Protein AF-A0A957KZA8-F1 (afdb_monomer)

Radius of gyration: 17.12 Å; Cα contacts (8 Å, |Δi|>4): 151; chains: 1; bounding box: 40×31×44 Å

Secondary structure (DSSP, 8-state):
----HHHHTTSS-HHHHHTT--HHHHHHHHHHHHHHHHHHTTT--HHHHH-----TT---TT-SSHHHHTPPPPHHHHHHHHHHHHHHHHHHHHHHTTT----S-------GGG--SHHHHHHHHHHHHHHHHHHHTTS-SS---

Mean predicted aligned error: 3.65 Å

Foldseek 3Di:
DQDCVCVVVVNDPPCVSCPPDDLVNVLVVLVVVLVVVCVVCVPPWLCQQPDFDDDQPQADVPDPDPVCRRGGDGNLRVLQVVLQVLLFVLQVQLCQQVVHDDDDTPGDTDDSVVRRGVVVSNVSSVVSSVNSNVSSVNRPPRGND

pLDDT: mean 94.57, std 4.59, range [68.38, 98.75]

Sequence (145 aa):
MLDFQRVRNKEITYDELLDGLGVDDLRDLTNEMIDLYLDMVKDCTDADVVFQPVDEAADDPYAVSDDEADMAWTLGHLIVHVTASLEESAFLGAELARGIEREGRSRYETHWTTIKT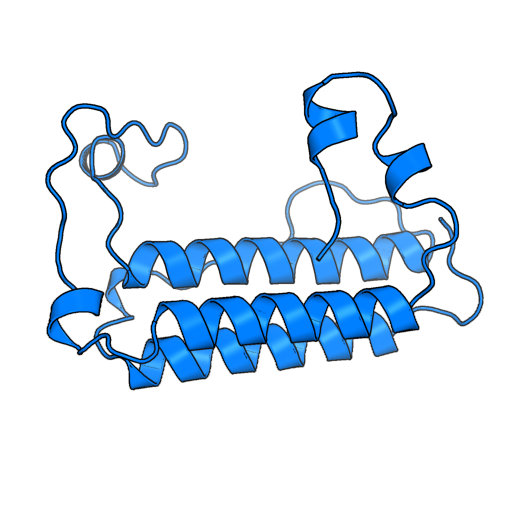MDQVRERLEESRRMTLAMLDVWPAEPHT

Solvent-accessible surface area (backbone atoms only — not comparable to full-atom values): 8321 Å² total; per-residue (Å²): 126,86,81,57,63,48,44,76,69,66,76,45,52,69,66,71,73,51,60,90,66,48,73,67,53,54,47,50,47,49,51,51,52,50,52,49,54,52,61,77,49,63,88,58,47,40,67,54,24,62,38,69,59,91,43,96,78,34,74,38,96,78,46,95,42,80,85,48,18,57,44,42,70,23,51,23,36,53,53,32,52,54,38,24,50,50,40,24,50,27,55,52,47,34,40,32,24,69,62,47,89,83,82,89,84,72,69,68,67,68,65,35,87,77,39,53,39,51,66,53,51,52,49,50,51,52,51,37,48,55,53,32,50,55,30,58,70,68,40,52,98,72,55,49,121

Structure (mmCIF, N/CA/C/O backbone):
data_AF-A0A957KZA8-F1
#
_entry.id   AF-A0A957KZA8-F1
#
loop_
_atom_site.group_PDB
_atom_site.id
_atom_site.type_symbol
_atom_site.label_atom_id
_atom_site.label_alt_id
_atom_site.label_comp_id
_atom_site.label_asym_id
_atom_site.label_entity_id
_atom_site.label_seq_id
_atom_site.pdbx_PDB_ins_code
_atom_site.Cartn_x
_atom_site.Cartn_y
_atom_site.Cartn_z
_atom_site.occupancy
_atom_site.B_iso_or_equiv
_atom_site.auth_seq_id
_atom_site.auth_comp_id
_atom_site.auth_asym_id
_atom_site.auth_atom_id
_atom_site.pdbx_PDB_model_num
ATOM 1 N N . MET A 1 1 ? -13.058 -4.921 -1.080 1.00 86.69 1 MET A N 1
ATOM 2 C CA . MET A 1 1 ? -12.524 -3.555 -1.204 1.00 86.69 1 MET A CA 1
ATOM 3 C C . MET A 1 1 ? -13.655 -2.626 -0.829 1.00 86.69 1 MET A C 1
ATOM 5 O O . MET A 1 1 ? -14.792 -2.899 -1.207 1.00 86.69 1 MET A O 1
ATOM 9 N N . LEU A 1 2 ? -13.377 -1.563 -0.077 1.00 92.38 2 LEU A N 1
ATOM 10 C CA . LEU A 1 2 ? -14.413 -0.597 0.294 1.00 92.38 2 LEU A CA 1
ATOM 11 C C . LEU A 1 2 ? -14.903 0.179 -0.935 1.00 92.38 2 LEU A C 1
ATOM 13 O O . LEU A 1 2 ? -14.111 0.556 -1.803 1.00 92.38 2 LEU A O 1
ATOM 17 N N . ASP A 1 3 ? -16.207 0.447 -0.990 1.00 92.62 3 ASP A N 1
ATOM 18 C CA . ASP A 1 3 ? -16.797 1.281 -2.033 1.00 92.62 3 ASP A CA 1
ATOM 19 C C . ASP A 1 3 ? -16.797 2.758 -1.616 1.00 92.62 3 ASP A C 1
ATOM 21 O O . ASP A 1 3 ? -17.669 3.245 -0.894 1.00 92.62 3 ASP A O 1
ATOM 25 N N . PHE A 1 4 ? -15.814 3.497 -2.123 1.00 95.00 4 PHE A N 1
ATOM 26 C CA . PHE A 1 4 ? -15.690 4.935 -1.893 1.00 95.00 4 PHE A CA 1
ATOM 27 C C . PHE A 1 4 ? -16.618 5.782 -2.776 1.00 95.00 4 PHE A C 1
ATOM 29 O O . PHE A 1 4 ? -16.588 7.011 -2.670 1.00 95.00 4 PHE A O 1
ATOM 36 N N . GLN A 1 5 ? -17.426 5.194 -3.668 1.00 96.88 5 GLN A N 1
ATOM 37 C CA . GLN A 1 5 ? -18.257 5.955 -4.606 1.00 96.88 5 GLN A CA 1
ATOM 38 C C . GLN A 1 5 ? -19.218 6.896 -3.874 1.00 96.88 5 GLN A C 1
ATOM 40 O O . GLN A 1 5 ? -19.327 8.063 -4.244 1.00 96.88 5 GLN A O 1
ATOM 45 N N . ARG A 1 6 ? -19.845 6.440 -2.785 1.00 96.69 6 ARG A N 1
ATOM 46 C CA . ARG A 1 6 ? -20.769 7.269 -1.994 1.00 96.69 6 ARG A CA 1
ATOM 47 C C . ARG A 1 6 ? -20.064 8.418 -1.265 1.00 96.69 6 ARG A C 1
ATOM 49 O O . ARG A 1 6 ? -20.602 9.523 -1.216 1.00 96.69 6 ARG A O 1
ATOM 56 N N . VAL A 1 7 ? -18.837 8.202 -0.782 1.00 96.88 7 VAL A N 1
ATOM 57 C CA . VAL A 1 7 ? -17.997 9.274 -0.212 1.00 96.88 7 VAL A CA 1
ATOM 58 C C . VAL A 1 7 ? -17.628 10.295 -1.291 1.00 96.88 7 VAL A C 1
ATOM 60 O O . VAL A 1 7 ? -17.778 11.499 -1.090 1.00 96.88 7 VAL A O 1
ATOM 63 N N . ARG A 1 8 ? -17.212 9.836 -2.479 1.00 96.50 8 ARG A N 1
ATOM 64 C CA . ARG A 1 8 ? -16.880 10.710 -3.623 1.00 96.50 8 ARG A CA 1
ATOM 65 C C . ARG A 1 8 ? -18.084 11.519 -4.107 1.00 96.50 8 ARG A C 1
ATOM 67 O O . ARG A 1 8 ? -17.936 12.692 -4.443 1.00 96.50 8 ARG A O 1
ATOM 74 N N . ASN A 1 9 ? -19.270 10.918 -4.074 1.00 97.56 9 ASN A N 1
ATOM 75 C CA . ASN A 1 9 ? -20.538 11.586 -4.358 1.00 97.56 9 ASN A CA 1
ATOM 76 C C . ASN A 1 9 ? -20.986 12.544 -3.239 1.00 97.56 9 ASN A C 1
ATOM 78 O O . ASN A 1 9 ? -21.968 13.261 -3.423 1.00 97.56 9 ASN A O 1
ATOM 82 N N . LYS A 1 10 ? -20.267 12.586 -2.105 1.00 96.81 10 LY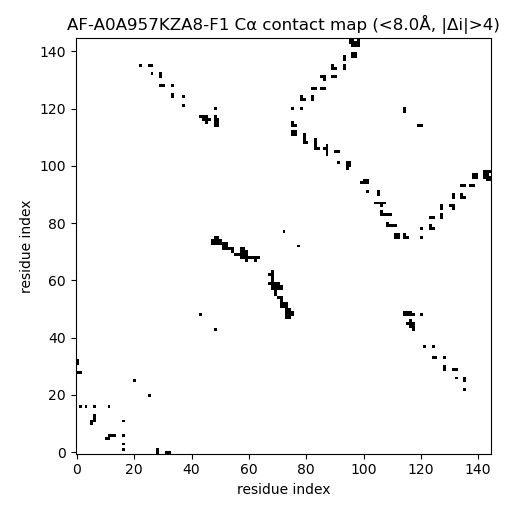S A N 1
ATOM 83 C CA . LYS A 1 10 ? -20.592 13.371 -0.902 1.00 96.81 10 LYS A CA 1
ATOM 84 C C . LYS A 1 10 ? -21.935 12.982 -0.272 1.00 96.81 10 LYS A C 1
ATOM 86 O O . LYS A 1 10 ? -22.632 13.830 0.277 1.00 96.81 10 LYS A O 1
ATOM 91 N N . GLU A 1 11 ? -22.304 11.708 -0.379 1.00 97.88 11 GLU A N 1
ATOM 92 C CA . GLU A 1 11 ? -23.536 11.151 0.193 1.00 97.88 11 GLU A CA 1
ATOM 93 C C . GLU A 1 11 ? -23.353 10.664 1.632 1.00 97.88 11 GLU A C 1
ATOM 95 O O . GLU A 1 11 ? -24.320 10.662 2.388 1.00 97.88 11 GLU A O 1
ATOM 100 N N . ILE A 1 12 ? -22.138 10.223 1.974 1.00 97.75 12 ILE A N 1
ATOM 101 C CA . ILE A 1 12 ? -21.740 9.768 3.311 1.00 97.75 12 ILE A CA 1
ATOM 102 C C . ILE A 1 12 ? -20.351 10.309 3.666 1.00 97.75 12 ILE A C 1
ATOM 104 O O . ILE A 1 12 ? -19.580 10.686 2.774 1.00 97.75 12 ILE A O 1
ATOM 108 N N . THR A 1 13 ? -20.020 10.336 4.952 1.00 96.94 13 THR A N 1
ATOM 109 C CA . THR A 1 13 ? -18.672 10.641 5.453 1.00 96.94 13 THR A CA 1
ATOM 110 C C . THR A 1 13 ? -17.761 9.407 5.416 1.00 96.94 13 THR A C 1
ATOM 112 O O . THR A 1 13 ? -18.209 8.288 5.163 1.00 96.94 13 THR A O 1
ATOM 115 N N . TYR A 1 14 ? -16.460 9.599 5.666 1.00 94.38 14 TYR A N 1
ATOM 116 C CA . TYR A 1 14 ? -15.550 8.470 5.895 1.00 94.38 14 TYR A CA 1
ATOM 117 C C . TYR A 1 14 ? -15.931 7.692 7.157 1.00 94.38 14 TYR A C 1
ATOM 119 O O . TYR A 1 14 ? -15.918 6.469 7.115 1.00 94.38 14 TYR A O 1
ATOM 127 N N . ASP A 1 15 ? -16.341 8.378 8.227 1.00 93.00 15 ASP A N 1
ATOM 128 C CA . ASP A 1 15 ? -16.779 7.726 9.467 1.00 93.00 15 ASP A CA 1
ATOM 129 C C . ASP A 1 15 ? -17.963 6.786 9.206 1.00 93.00 15 ASP A C 1
ATOM 131 O O . ASP A 1 15 ? -17.959 5.652 9.661 1.00 93.00 15 ASP A O 1
ATOM 135 N N . GLU A 1 16 ? -18.938 7.211 8.395 1.00 96.19 16 GLU A N 1
ATOM 136 C CA . GLU A 1 16 ? -20.081 6.373 8.007 1.00 96.19 16 GLU A CA 1
ATOM 137 C C . GLU A 1 16 ? -19.692 5.202 7.088 1.00 96.19 16 GLU A C 1
ATOM 139 O O . GLU A 1 16 ? -20.348 4.164 7.115 1.00 96.19 16 GLU A O 1
ATOM 144 N N . LEU A 1 17 ? -18.654 5.350 6.253 1.00 96.38 17 LEU A N 1
ATOM 145 C CA . LEU A 1 17 ? -18.138 4.258 5.416 1.00 96.38 17 LEU A CA 1
ATOM 146 C C . LEU A 1 17 ? -17.397 3.201 6.249 1.00 96.38 17 LEU A C 1
ATOM 148 O O . LEU A 1 17 ? -17.419 2.023 5.898 1.00 96.38 17 LEU A O 1
ATOM 152 N N . LEU A 1 18 ? -16.702 3.642 7.296 1.00 93.06 18 LEU A N 1
ATOM 153 C CA . LEU A 1 18 ? -15.845 2.810 8.139 1.00 93.06 18 LEU A CA 1
ATOM 154 C C . LEU A 1 18 ? -16.565 2.301 9.398 1.00 93.06 18 LEU A C 1
ATOM 156 O O . LEU A 1 18 ? -15.994 1.495 10.134 1.00 93.06 18 LEU A O 1
ATOM 160 N N . ASP A 1 19 ? -17.798 2.752 9.642 1.00 92.62 19 ASP A N 1
ATOM 161 C CA . ASP A 1 19 ? -18.599 2.355 10.797 1.00 92.62 19 ASP A CA 1
ATOM 162 C C . ASP A 1 19 ? -18.762 0.831 10.864 1.00 92.62 19 ASP A C 1
ATOM 164 O O . ASP A 1 19 ? -19.104 0.162 9.885 1.00 92.62 19 ASP A O 1
ATOM 168 N N . GLY A 1 20 ? -18.501 0.276 12.045 1.00 89.56 20 GLY A N 1
ATOM 169 C CA . GLY A 1 20 ? -18.580 -1.159 12.303 1.00 89.56 20 GLY A CA 1
ATOM 170 C C . GLY A 1 20 ? -17.406 -2.003 11.797 1.00 89.56 20 GLY A C 1
ATOM 171 O O . GLY A 1 20 ? -17.416 -3.204 12.066 1.00 89.56 20 GLY A O 1
ATOM 172 N N . LEU A 1 21 ? -16.397 -1.429 11.126 1.00 93.12 21 LEU A N 1
ATOM 173 C CA . LEU A 1 21 ? -15.190 -2.179 10.760 1.00 93.12 21 LEU A CA 1
ATOM 174 C C . LEU A 1 21 ? -14.337 -2.485 11.996 1.00 93.12 21 LEU A C 1
ATOM 176 O O . LEU A 1 21 ? -13.945 -1.589 12.746 1.00 93.12 21 LEU A O 1
ATOM 180 N N . GLY A 1 22 ? -14.023 -3.764 12.187 1.00 92.38 22 GLY A N 1
ATOM 181 C CA . GLY A 1 22 ? -13.097 -4.246 13.203 1.00 92.38 22 GLY A CA 1
ATOM 182 C C . GLY A 1 22 ? -11.694 -4.507 12.652 1.00 92.38 22 GLY A C 1
ATOM 183 O O . GLY A 1 22 ? -11.433 -4.439 11.453 1.00 92.38 22 GLY A O 1
ATOM 184 N N . VAL A 1 23 ? -10.769 -4.870 13.545 1.00 93.50 23 VAL A N 1
ATOM 185 C CA . VAL A 1 23 ? -9.377 -5.193 13.178 1.00 93.50 23 VAL A CA 1
ATOM 186 C C . VAL A 1 23 ? -9.301 -6.348 12.172 1.00 93.50 23 VAL A C 1
ATOM 188 O O . VAL A 1 23 ? -8.449 -6.325 11.287 1.00 93.50 23 VAL A O 1
ATOM 191 N N . ASP A 1 24 ? -10.191 -7.337 12.270 1.00 94.69 24 ASP A N 1
ATOM 192 C CA . ASP A 1 24 ? -10.234 -8.451 11.316 1.00 94.69 24 ASP A CA 1
ATOM 193 C C . ASP A 1 24 ? -10.644 -7.986 9.911 1.00 94.69 24 ASP A C 1
ATOM 195 O O . ASP A 1 24 ? -10.000 -8.375 8.939 1.00 94.69 24 ASP A O 1
ATOM 199 N N . ASP A 1 25 ? -11.602 -7.062 9.796 1.00 95.88 25 ASP A N 1
ATOM 200 C CA . ASP A 1 25 ? -11.959 -6.466 8.504 1.00 95.88 25 ASP A CA 1
ATOM 201 C C . ASP A 1 25 ? -10.778 -5.685 7.909 1.00 95.88 25 ASP A C 1
ATOM 203 O O . ASP A 1 25 ? -10.521 -5.751 6.708 1.00 95.88 25 ASP A O 1
ATOM 207 N N . LEU A 1 26 ? -10.001 -4.980 8.742 1.00 95.25 26 LEU A N 1
ATOM 208 C CA . LEU A 1 26 ? -8.788 -4.284 8.295 1.00 95.25 26 LEU A CA 1
ATOM 209 C C . LEU A 1 26 ? -7.707 -5.259 7.798 1.00 95.25 26 LEU A C 1
ATOM 211 O O . LEU A 1 26 ? -7.002 -4.949 6.831 1.00 95.25 26 LEU A O 1
ATOM 215 N N . ARG A 1 27 ? -7.577 -6.439 8.421 1.00 96.94 27 ARG A N 1
ATOM 216 C CA . ARG A 1 27 ? -6.676 -7.503 7.945 1.00 96.94 27 ARG A CA 1
ATOM 217 C C . ARG A 1 27 ? -7.127 -8.025 6.584 1.00 96.94 27 ARG A C 1
ATOM 219 O O . ARG A 1 27 ? -6.302 -8.130 5.676 1.00 96.94 27 ARG A O 1
ATOM 226 N N . ASP A 1 28 ? -8.416 -8.305 6.427 1.00 97.94 28 ASP A N 1
A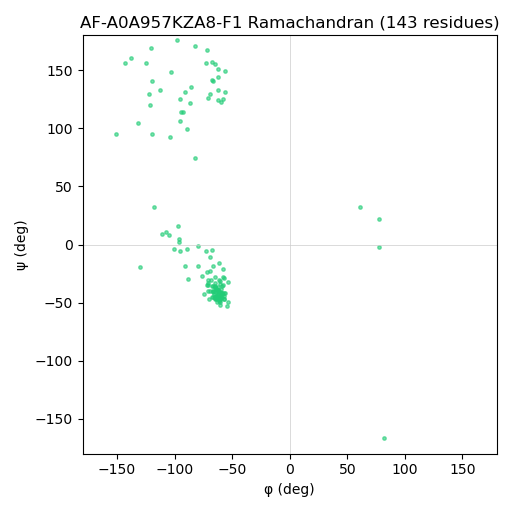TOM 227 C CA . ASP A 1 28 ? -8.980 -8.804 5.172 1.00 97.94 28 ASP A CA 1
ATOM 228 C C . ASP A 1 28 ? -8.840 -7.773 4.047 1.00 97.94 28 ASP A C 1
ATOM 230 O O . ASP A 1 28 ? -8.358 -8.107 2.965 1.00 97.94 28 ASP A O 1
ATOM 234 N N . LEU A 1 29 ? -9.140 -6.499 4.320 1.00 97.31 29 LEU A N 1
ATOM 235 C CA . LEU A 1 29 ? -8.953 -5.401 3.369 1.00 97.31 29 LEU A CA 1
ATOM 236 C C . LEU A 1 29 ? -7.482 -5.211 2.979 1.00 97.31 29 LEU A C 1
ATOM 238 O O . LEU A 1 29 ? -7.190 -4.968 1.808 1.00 97.31 29 LEU A O 1
ATOM 242 N N . THR A 1 30 ? -6.551 -5.348 3.929 1.00 97.50 30 THR A N 1
ATOM 243 C CA . THR A 1 30 ? -5.106 -5.293 3.644 1.00 97.50 30 THR A CA 1
ATOM 244 C C . THR A 1 30 ? -4.701 -6.412 2.690 1.00 97.50 30 THR A C 1
ATOM 246 O O . THR A 1 30 ? -4.003 -6.164 1.706 1.00 97.50 30 THR A O 1
ATOM 249 N N . ASN A 1 31 ? -5.148 -7.640 2.963 1.00 98.50 31 ASN A N 1
ATOM 250 C CA . ASN A 1 31 ? -4.842 -8.787 2.117 1.00 98.50 31 ASN A CA 1
ATOM 251 C C . ASN A 1 31 ? -5.433 -8.632 0.719 1.00 98.50 31 ASN A C 1
ATOM 253 O O . ASN A 1 31 ? -4.708 -8.769 -0.262 1.00 98.50 31 ASN A O 1
ATOM 257 N N . GLU A 1 32 ? -6.715 -8.283 0.632 1.00 98.06 32 GLU A N 1
ATOM 258 C CA . GLU A 1 32 ? -7.409 -8.094 -0.637 1.00 98.06 32 GLU A CA 1
ATOM 259 C C . GLU A 1 32 ? -6.751 -7.001 -1.489 1.00 98.06 32 GLU A C 1
ATOM 261 O O . GLU A 1 32 ? -6.584 -7.171 -2.696 1.00 98.06 32 GLU A O 1
ATOM 266 N N . MET A 1 33 ? -6.341 -5.888 -0.873 1.00 97.06 33 MET A N 1
ATOM 267 C CA . MET A 1 33 ? -5.683 -4.793 -1.582 1.00 97.06 33 MET A CA 1
ATOM 268 C C . MET A 1 33 ? -4.328 -5.217 -2.164 1.00 97.06 33 MET A C 1
ATOM 270 O O . MET A 1 33 ? -4.046 -4.922 -3.326 1.00 97.06 33 MET A O 1
ATOM 274 N N . ILE A 1 34 ? -3.492 -5.920 -1.392 1.00 98.38 34 ILE A N 1
ATOM 275 C CA . ILE A 1 34 ? -2.192 -6.391 -1.892 1.00 98.38 34 ILE A CA 1
ATOM 276 C C . ILE A 1 34 ? -2.377 -7.488 -2.948 1.00 98.38 34 ILE A C 1
ATOM 278 O O . ILE A 1 34 ? -1.689 -7.460 -3.969 1.00 98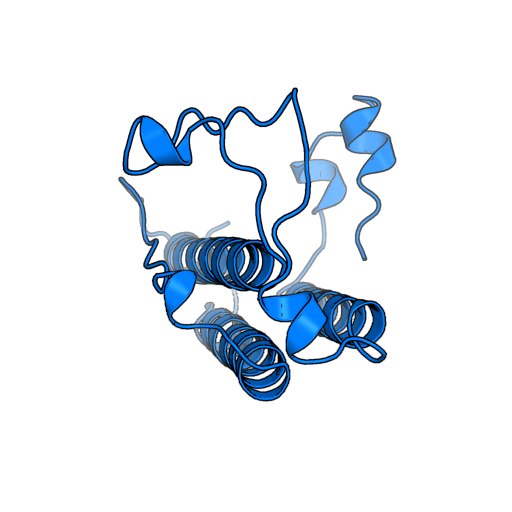.38 34 ILE A O 1
ATOM 282 N N . ASP A 1 35 ? -3.327 -8.408 -2.759 1.00 98.62 35 ASP A N 1
ATOM 283 C CA . ASP A 1 35 ? -3.658 -9.441 -3.749 1.00 98.62 35 ASP A CA 1
ATOM 284 C C . ASP A 1 35 ? -4.097 -8.816 -5.077 1.00 98.62 35 ASP A C 1
ATOM 286 O O . ASP A 1 35 ? -3.654 -9.244 -6.144 1.00 98.62 35 ASP A O 1
ATOM 290 N N . LEU A 1 36 ? -4.912 -7.757 -5.019 1.00 97.88 36 LEU A N 1
ATOM 291 C CA . LEU A 1 36 ? -5.308 -6.989 -6.194 1.00 97.88 36 LEU A CA 1
ATOM 292 C C . LEU A 1 36 ? -4.093 -6.364 -6.891 1.00 97.88 36 LEU A C 1
ATOM 294 O O . LEU A 1 36 ? -3.978 -6.468 -8.111 1.00 97.88 36 LEU A O 1
ATOM 298 N N . TYR A 1 37 ? -3.175 -5.739 -6.149 1.00 98.00 37 TYR A N 1
ATOM 299 C CA . TYR A 1 37 ? -1.971 -5.148 -6.741 1.00 98.00 37 TYR A CA 1
ATOM 300 C C . TYR A 1 37 ? -1.080 -6.198 -7.403 1.00 98.00 37 TYR A C 1
ATOM 302 O O . TYR A 1 37 ? -0.608 -5.974 -8.516 1.00 98.00 37 TYR A O 1
ATOM 310 N N . LEU A 1 38 ? -0.895 -7.356 -6.765 1.00 98.62 38 LEU A N 1
ATOM 311 C CA . LEU A 1 38 ? -0.146 -8.476 -7.334 1.00 98.62 38 LEU A CA 1
ATOM 312 C C . LEU A 1 38 ? -0.804 -9.019 -8.608 1.00 98.62 38 LEU A C 1
ATOM 314 O O . LEU A 1 38 ? -0.097 -9.297 -9.576 1.00 98.62 38 LEU A O 1
ATOM 318 N N . ASP A 1 39 ? -2.136 -9.134 -8.638 1.00 98.56 39 ASP A N 1
ATOM 319 C CA . ASP A 1 39 ? -2.864 -9.571 -9.833 1.00 98.56 39 ASP A CA 1
ATOM 320 C C . ASP A 1 39 ? -2.755 -8.551 -10.976 1.00 98.56 39 ASP A C 1
ATOM 322 O O . ASP A 1 39 ? -2.521 -8.940 -12.121 1.00 98.56 39 ASP A O 1
ATOM 326 N N . MET A 1 40 ? -2.840 -7.249 -10.672 1.00 98.00 40 MET A N 1
ATOM 327 C CA . MET A 1 40 ? -2.701 -6.171 -11.661 1.00 98.00 40 MET A CA 1
ATOM 328 C C . MET A 1 40 ? -1.338 -6.177 -12.363 1.00 98.00 40 MET A C 1
ATOM 330 O O . MET A 1 40 ? -1.259 -5.798 -13.530 1.00 98.00 40 MET A O 1
ATOM 334 N N . VAL A 1 41 ? -0.276 -6.612 -11.677 1.00 98.06 41 VAL A N 1
ATOM 335 C CA . VAL A 1 41 ? 1.098 -6.626 -12.213 1.00 98.06 41 VAL A CA 1
ATOM 336 C C . VAL A 1 41 ? 1.587 -8.024 -12.604 1.00 98.06 41 VAL A C 1
ATOM 338 O O . VAL A 1 41 ? 2.768 -8.205 -12.903 1.00 98.06 41 VAL A O 1
ATOM 341 N N . LYS A 1 42 ? 0.718 -9.044 -12.598 1.00 98.00 42 LYS A N 1
ATOM 342 C CA . LYS A 1 42 ? 1.140 -10.450 -12.756 1.00 98.00 42 LYS A CA 1
ATOM 343 C C . LYS A 1 42 ? 1.840 -10.748 -14.083 1.00 98.00 42 LYS A C 1
ATOM 345 O O . LYS A 1 42 ? 2.762 -11.560 -14.102 1.00 98.00 42 LYS A O 1
ATOM 350 N N . ASP A 1 43 ? 1.418 -10.070 -15.150 1.00 98.06 43 ASP A N 1
ATOM 351 C CA . ASP A 1 43 ? 1.928 -10.245 -16.513 1.00 98.06 43 ASP A CA 1
ATOM 352 C C . ASP A 1 43 ? 3.018 -9.214 -16.873 1.00 98.06 43 ASP A C 1
ATOM 354 O O . ASP A 1 43 ? 3.527 -9.218 -17.995 1.00 98.06 43 ASP A O 1
ATOM 358 N N . CYS A 1 44 ? 3.394 -8.338 -15.932 1.00 98.38 44 CYS A N 1
ATOM 359 C CA . CYS A 1 44 ? 4.484 -7.385 -16.116 1.00 98.38 44 CYS A CA 1
ATOM 360 C C . CYS A 1 44 ? 5.855 -8.077 -16.091 1.00 98.38 44 CYS A C 1
ATOM 362 O O . CYS A 1 44 ? 6.061 -9.137 -15.493 1.00 98.38 44 CYS A O 1
ATOM 364 N N . THR A 1 45 ? 6.820 -7.419 -16.720 1.00 98.62 45 THR A N 1
ATOM 365 C CA . THR A 1 45 ? 8.223 -7.818 -16.825 1.00 98.62 45 THR A CA 1
ATOM 366 C C . THR A 1 45 ? 9.135 -6.751 -16.226 1.00 98.62 45 THR A C 1
ATOM 368 O O . THR A 1 45 ? 8.712 -5.628 -15.961 1.00 98.62 4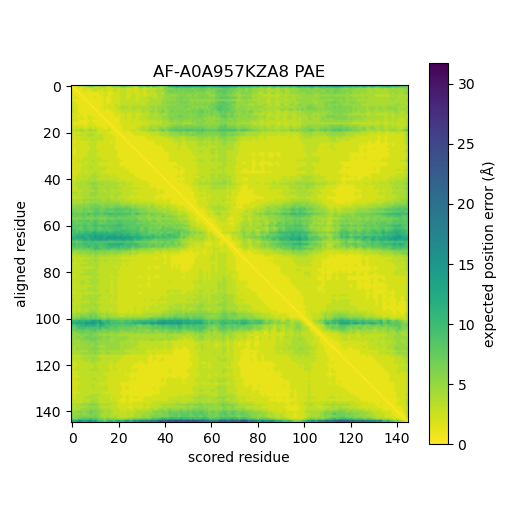5 THR A O 1
ATOM 371 N N . ASP A 1 46 ? 10.420 -7.065 -16.052 1.00 98.69 46 ASP A N 1
ATOM 372 C CA . ASP A 1 46 ? 11.410 -6.095 -15.559 1.00 98.69 46 ASP A CA 1
ATOM 373 C C . ASP A 1 46 ? 11.488 -4.833 -16.437 1.00 98.69 46 ASP A C 1
ATOM 375 O O . ASP A 1 46 ? 11.769 -3.743 -15.943 1.00 98.69 46 ASP A O 1
ATOM 379 N N . ALA A 1 47 ? 11.191 -4.956 -17.737 1.00 98.50 47 ALA A N 1
ATOM 380 C CA . ALA A 1 47 ? 11.134 -3.811 -18.640 1.00 98.50 47 ALA A CA 1
ATOM 381 C C . ALA A 1 47 ? 9.997 -2.844 -18.269 1.00 98.50 47 ALA A C 1
ATOM 383 O O . ALA A 1 47 ? 10.192 -1.633 -18.342 1.00 98.50 47 ALA A O 1
ATOM 384 N N . ASP A 1 48 ? 8.852 -3.363 -17.821 1.00 98.31 48 ASP A N 1
ATOM 385 C CA . ASP A 1 48 ? 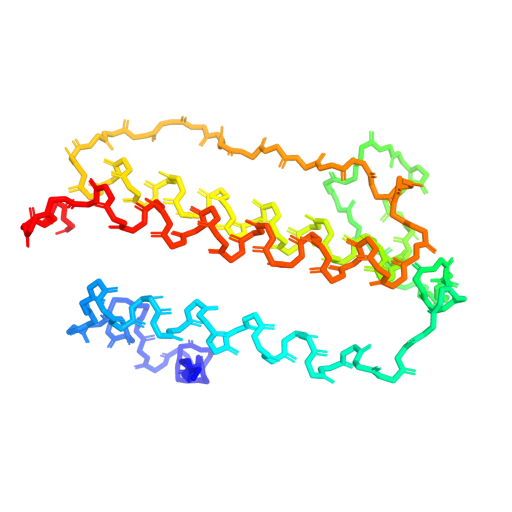7.706 -2.553 -17.393 1.00 98.31 48 ASP A CA 1
ATOM 386 C C . ASP A 1 48 ? 7.992 -1.827 -16.067 1.00 98.31 48 ASP A C 1
ATOM 388 O O . ASP A 1 48 ? 7.525 -0.710 -15.857 1.00 98.31 48 ASP A O 1
ATOM 392 N N . VAL A 1 49 ? 8.822 -2.413 -15.191 1.00 98.38 49 VAL A N 1
ATOM 393 C CA . VAL A 1 49 ? 9.220 -1.805 -13.904 1.00 98.38 49 VAL A CA 1
ATOM 394 C C . VAL A 1 49 ? 9.966 -0.489 -14.099 1.00 98.38 49 VAL A C 1
ATOM 396 O O . VAL A 1 49 ? 9.760 0.469 -13.349 1.00 98.38 49 VAL A O 1
ATOM 399 N N . VAL A 1 50 ? 10.841 -0.449 -15.105 1.00 97.88 50 VAL A N 1
ATOM 400 C CA . VAL A 1 50 ? 11.719 0.693 -15.397 1.00 97.88 50 VAL A CA 1
ATOM 401 C C . VAL A 1 50 ? 11.216 1.566 -16.540 1.00 97.88 50 VAL A C 1
ATOM 403 O O . VAL A 1 50 ? 11.846 2.579 -16.844 1.00 97.88 50 VAL A O 1
ATOM 406 N N . PHE A 1 51 ? 10.117 1.179 -17.189 1.00 97.50 51 PHE A N 1
ATOM 407 C CA . PHE A 1 51 ? 9.524 1.960 -18.261 1.00 97.50 51 PHE A CA 1
ATOM 408 C C . PHE A 1 51 ? 9.066 3.318 -17.723 1.00 97.50 51 PHE A C 1
ATOM 410 O O . PHE A 1 51 ? 8.287 3.398 -16.774 1.00 97.50 51 PHE A O 1
ATOM 417 N N . GLN A 1 52 ? 9.572 4.377 -18.350 1.00 95.44 52 GLN A N 1
ATOM 418 C CA . GLN A 1 52 ? 9.214 5.758 -18.068 1.00 95.44 52 GLN A CA 1
ATOM 419 C C . GLN A 1 52 ? 8.113 6.184 -19.050 1.00 95.44 52 GLN A C 1
ATOM 421 O O . GLN A 1 52 ? 8.415 6.377 -20.234 1.00 95.44 52 GLN A O 1
ATOM 426 N N . PRO A 1 53 ? 6.848 6.306 -18.611 1.00 94.25 53 PRO A N 1
ATOM 427 C CA . PRO A 1 53 ? 5.789 6.784 -19.484 1.00 94.25 53 PRO A CA 1
ATOM 428 C C . PRO A 1 53 ? 6.001 8.259 -19.849 1.00 94.25 53 PRO A C 1
ATOM 430 O O . PRO A 1 53 ? 6.679 9.009 -19.144 1.00 94.25 53 PRO A O 1
ATOM 433 N N . VAL A 1 54 ? 5.401 8.667 -20.967 1.00 94.06 54 VAL A N 1
ATOM 434 C CA . VAL A 1 54 ? 5.288 10.078 -21.350 1.00 94.06 54 VAL A CA 1
ATOM 435 C C . VAL A 1 54 ? 3.943 10.581 -20.848 1.00 94.06 54 VAL A C 1
ATOM 437 O O . VAL A 1 54 ? 2.905 10.132 -21.334 1.00 94.06 54 VAL A O 1
ATOM 440 N N . ASP A 1 55 ? 3.977 11.500 -19.891 1.00 92.94 55 ASP A N 1
ATOM 441 C CA . ASP A 1 55 ? 2.809 12.213 -19.382 1.00 92.94 55 ASP A CA 1
ATOM 442 C C . ASP A 1 55 ? 3.134 13.709 -19.345 1.00 92.94 55 ASP A C 1
ATOM 444 O O . ASP A 1 55 ? 3.900 14.163 -18.503 1.00 92.94 55 ASP A O 1
ATOM 448 N N . GLU A 1 56 ? 2.593 14.471 -20.298 1.00 93.44 56 GLU A N 1
ATOM 449 C CA . GLU A 1 56 ? 2.805 15.926 -20.380 1.00 93.44 56 GLU A CA 1
ATOM 450 C C . GLU A 1 56 ? 2.111 16.691 -19.241 1.00 93.44 56 GLU A C 1
ATOM 452 O O . GLU A 1 56 ? 2.336 17.890 -19.089 1.00 93.44 56 GLU A O 1
ATOM 457 N N . ALA A 1 57 ? 1.246 16.019 -18.477 1.00 93.81 57 ALA A N 1
ATOM 458 C CA . ALA A 1 57 ? 0.528 16.578 -17.341 1.00 93.81 57 ALA A CA 1
ATOM 459 C C . ALA A 1 57 ? 1.057 16.063 -15.992 1.00 93.81 57 ALA A C 1
ATOM 461 O O . ALA A 1 57 ? 0.395 16.280 -14.976 1.00 93.81 57 ALA A O 1
ATOM 462 N N . ALA A 1 58 ? 2.209 15.380 -15.976 1.00 92.38 58 ALA A N 1
ATOM 463 C CA . ALA A 1 58 ? 2.869 15.007 -14.733 1.00 92.38 58 ALA A CA 1
ATOM 464 C C . ALA A 1 58 ? 3.179 16.270 -13.911 1.00 92.38 58 ALA A C 1
ATOM 466 O O . ALA A 1 58 ? 3.787 17.205 -14.421 1.00 92.38 58 ALA A O 1
ATOM 467 N N . ASP A 1 59 ? 2.708 16.283 -12.665 1.00 93.00 59 ASP A N 1
ATOM 468 C CA . ASP A 1 59 ? 2.862 17.377 -11.703 1.00 93.00 59 ASP A CA 1
ATOM 469 C C . ASP A 1 59 ? 2.854 16.768 -10.293 1.00 93.00 59 ASP A C 1
ATOM 471 O O . ASP A 1 59 ? 1.798 16.462 -9.727 1.00 93.00 59 ASP A O 1
ATOM 475 N N . ASP A 1 60 ? 4.046 16.515 -9.755 1.00 89.19 60 ASP A N 1
ATOM 476 C CA . ASP A 1 60 ? 4.278 16.105 -8.374 1.00 89.19 60 ASP A CA 1
ATOM 477 C C . ASP A 1 60 ? 4.819 17.295 -7.560 1.00 89.19 60 ASP A C 1
ATOM 479 O O . ASP A 1 60 ? 6.036 17.503 -7.468 1.00 89.19 60 ASP A O 1
ATOM 483 N N . PRO A 1 61 ? 3.941 18.069 -6.892 1.00 87.81 61 PRO A N 1
ATOM 484 C CA . PRO A 1 61 ? 4.353 19.217 -6.086 1.00 87.81 61 PRO A CA 1
ATOM 485 C C . PRO A 1 61 ? 5.150 18.825 -4.830 1.00 87.81 61 PRO A C 1
ATOM 487 O O . PRO A 1 61 ? 5.596 19.704 -4.087 1.00 87.81 61 PRO A O 1
ATOM 490 N N . TYR A 1 62 ? 5.293 17.526 -4.554 1.00 85.06 62 TYR A N 1
ATOM 491 C CA . TYR A 1 62 ? 6.034 16.985 -3.419 1.00 85.06 62 TYR A CA 1
ATOM 492 C C . TYR A 1 62 ? 7.322 16.264 -3.833 1.00 85.06 62 TYR A C 1
ATOM 494 O O . TYR A 1 62 ? 7.962 15.648 -2.972 1.00 85.06 62 TYR A O 1
ATOM 502 N N . ALA A 1 63 ? 7.719 16.361 -5.106 1.00 85.44 63 ALA A N 1
ATOM 503 C CA . ALA A 1 63 ? 8.961 15.795 -5.608 1.00 85.44 63 ALA A CA 1
ATOM 504 C C . ALA A 1 63 ? 10.189 16.311 -4.839 1.00 85.44 63 ALA A C 1
ATOM 506 O O . ALA A 1 63 ? 10.232 17.439 -4.338 1.00 85.44 63 ALA A O 1
ATOM 507 N N . VAL A 1 64 ? 11.227 15.472 -4.751 1.00 82.81 64 VAL A N 1
ATOM 508 C CA . VAL A 1 64 ? 12.464 15.805 -4.020 1.00 82.81 64 VAL A CA 1
ATOM 509 C C . VAL A 1 64 ? 13.295 16.851 -4.772 1.00 82.81 64 VAL A C 1
ATOM 511 O O . VAL A 1 64 ? 14.089 17.571 -4.161 1.00 82.81 64 VAL A O 1
ATOM 514 N N . SER A 1 65 ? 13.116 16.948 -6.089 1.00 84.50 65 SER A N 1
ATOM 515 C CA . SER A 1 65 ? 13.801 17.910 -6.948 1.00 84.50 65 SER A CA 1
ATOM 516 C C . SER A 1 65 ? 12.890 18.427 -8.055 1.00 84.50 65 SER A C 1
ATOM 518 O O . SER A 1 65 ? 11.961 17.734 -8.463 1.00 84.50 65 SER A O 1
ATOM 520 N N . ASP A 1 66 ? 13.207 19.614 -8.574 1.00 84.00 66 ASP A N 1
ATOM 521 C CA . ASP A 1 66 ? 12.467 20.238 -9.678 1.00 84.00 66 ASP A CA 1
ATOM 522 C C . ASP A 1 66 ? 12.438 19.344 -10.933 1.00 84.00 66 ASP A C 1
ATOM 524 O O . ASP A 1 66 ? 11.426 19.280 -11.619 1.00 84.00 66 ASP A O 1
ATOM 528 N N . ASP A 1 67 ? 13.516 18.595 -11.199 1.00 81.94 67 ASP A N 1
ATOM 529 C CA . ASP A 1 67 ? 13.596 17.672 -12.342 1.00 81.94 67 ASP A CA 1
ATOM 530 C C . ASP A 1 67 ? 12.665 16.450 -12.191 1.00 81.94 67 ASP A C 1
ATOM 532 O O . ASP A 1 67 ? 12.309 15.817 -13.185 1.00 81.94 67 ASP A O 1
ATOM 536 N N . GLU A 1 68 ? 12.282 16.098 -10.960 1.00 86.69 68 GLU A N 1
ATOM 537 C CA . GLU A 1 68 ? 11.334 15.014 -10.677 1.00 86.69 68 GLU A CA 1
ATOM 538 C C . GLU A 1 68 ? 9.879 15.506 -10.608 1.00 86.69 68 GLU A C 1
ATOM 540 O O . GLU A 1 68 ? 8.972 14.689 -10.745 1.00 86.69 68 GLU A O 1
ATOM 545 N N . ALA A 1 69 ? 9.643 16.812 -10.433 1.00 89.50 69 ALA A N 1
ATOM 546 C CA . ALA A 1 69 ? 8.299 17.374 -10.279 1.00 89.50 69 ALA A CA 1
ATOM 547 C C . ALA A 1 69 ? 7.425 17.152 -11.523 1.00 89.50 69 ALA A C 1
ATOM 549 O O . ALA A 1 69 ? 6.269 16.766 -11.400 1.00 89.50 69 ALA A O 1
ATOM 550 N N . ASP A 1 70 ? 7.999 17.299 -12.717 1.00 90.81 70 ASP A N 1
ATOM 551 C CA . ASP A 1 70 ? 7.287 17.095 -13.987 1.00 90.81 70 ASP A CA 1
ATOM 552 C C . ASP A 1 70 ? 7.522 15.681 -14.570 1.00 90.81 70 ASP A C 1
ATOM 554 O O . ASP A 1 70 ? 7.310 15.424 -15.759 1.00 90.81 70 ASP A O 1
ATOM 558 N N . MET A 1 71 ? 8.029 14.741 -13.761 1.00 91.44 71 MET A N 1
ATOM 559 C CA . MET A 1 71 ? 8.376 13.393 -14.208 1.00 91.44 71 MET A CA 1
ATOM 560 C C . MET A 1 71 ? 7.231 12.414 -13.944 1.00 91.44 71 MET A C 1
ATOM 562 O O . MET A 1 71 ? 6.805 12.201 -12.811 1.00 91.44 71 MET A O 1
ATOM 566 N N . ALA A 1 72 ? 6.789 11.715 -14.991 1.00 94.00 72 ALA A N 1
ATOM 567 C CA . ALA A 1 72 ? 5.818 10.639 -14.828 1.00 94.00 72 ALA A CA 1
ATOM 568 C C . ALA A 1 72 ? 6.381 9.501 -13.949 1.00 94.00 72 ALA A C 1
ATOM 570 O O . ALA A 1 72 ? 7.581 9.232 -13.932 1.00 94.00 72 ALA A O 1
ATOM 571 N N . TRP A 1 73 ? 5.537 8.772 -13.232 1.00 95.12 73 TRP A N 1
ATOM 572 C CA . TRP A 1 73 ? 6.031 7.684 -12.390 1.00 95.12 73 TRP A CA 1
ATOM 573 C C . TRP A 1 73 ? 6.191 6.377 -13.168 1.00 95.12 73 TRP A C 1
ATOM 575 O O . TRP A 1 73 ? 5.314 5.957 -13.923 1.00 95.12 73 TRP A O 1
ATOM 585 N N . THR A 1 74 ? 7.317 5.701 -12.944 1.00 96.94 74 THR A N 1
ATOM 586 C CA . THR A 1 74 ? 7.506 4.304 -13.355 1.00 96.94 74 THR A CA 1
ATOM 587 C C . THR A 1 74 ? 6.666 3.369 -12.476 1.00 96.94 74 THR A C 1
ATOM 589 O O . THR A 1 74 ? 6.208 3.749 -11.394 1.00 96.94 74 THR A O 1
ATOM 592 N N . LEU A 1 75 ? 6.514 2.101 -12.870 1.00 97.81 75 LEU A N 1
ATOM 593 C CA . LEU A 1 75 ? 5.902 1.107 -11.980 1.00 97.81 75 LEU A CA 1
ATOM 594 C C . LEU A 1 75 ? 6.706 0.953 -10.674 1.00 97.81 75 LEU A C 1
ATOM 596 O O . LEU A 1 75 ? 6.115 0.869 -9.601 1.00 97.81 75 LEU A O 1
ATOM 600 N N . GLY A 1 76 ? 8.043 0.993 -10.734 1.00 97.69 76 GLY A N 1
ATOM 601 C CA . GLY A 1 76 ? 8.888 0.984 -9.534 1.00 97.69 76 GLY A CA 1
ATOM 602 C C . GLY A 1 76 ? 8.582 2.135 -8.563 1.00 97.69 76 GLY A C 1
ATOM 603 O O . GLY A 1 76 ? 8.495 1.899 -7.359 1.00 97.69 76 GLY A O 1
ATOM 604 N N . HIS A 1 77 ? 8.353 3.349 -9.079 1.00 96.31 77 HIS A N 1
ATOM 605 C CA . HIS A 1 77 ? 7.898 4.498 -8.286 1.00 96.31 77 HIS A CA 1
ATOM 606 C C . HIS A 1 77 ? 6.547 4.253 -7.621 1.00 96.31 77 HIS A C 1
ATOM 608 O O . HIS A 1 77 ? 6.416 4.410 -6.410 1.00 96.31 77 HIS A O 1
ATOM 614 N N . LEU A 1 78 ? 5.549 3.835 -8.405 1.00 96.06 78 LEU A N 1
ATOM 615 C CA . LEU A 1 78 ? 4.197 3.597 -7.898 1.00 96.06 78 LEU A CA 1
ATOM 616 C C . LEU A 1 78 ? 4.203 2.598 -6.735 1.00 96.06 78 LEU A C 1
ATOM 618 O O . LEU A 1 78 ? 3.530 2.816 -5.728 1.00 96.06 78 LEU A O 1
ATOM 622 N N . ILE A 1 79 ? 5.000 1.532 -6.851 1.00 97.81 79 ILE A N 1
ATOM 623 C CA . ILE A 1 79 ? 5.099 0.488 -5.829 1.00 97.81 79 ILE A CA 1
ATOM 624 C C . ILE A 1 79 ? 5.748 1.006 -4.543 1.00 97.81 79 ILE A C 1
ATOM 626 O O . ILE A 1 79 ? 5.220 0.736 -3.462 1.00 97.81 79 ILE A O 1
ATOM 630 N N . VAL A 1 80 ? 6.850 1.764 -4.609 1.00 97.06 80 VAL A N 1
ATOM 631 C CA . VAL A 1 80 ? 7.451 2.323 -3.380 1.00 97.06 80 VAL A CA 1
ATOM 632 C C . VAL A 1 80 ? 6.536 3.353 -2.722 1.00 97.06 80 VAL A C 1
ATOM 634 O O . VAL A 1 80 ? 6.414 3.354 -1.499 1.00 97.06 80 VAL A O 1
ATOM 637 N N . HIS A 1 81 ? 5.814 4.144 -3.516 1.00 95.62 81 HIS A N 1
ATOM 638 C CA . HIS A 1 81 ? 4.928 5.179 -3.001 1.00 95.62 8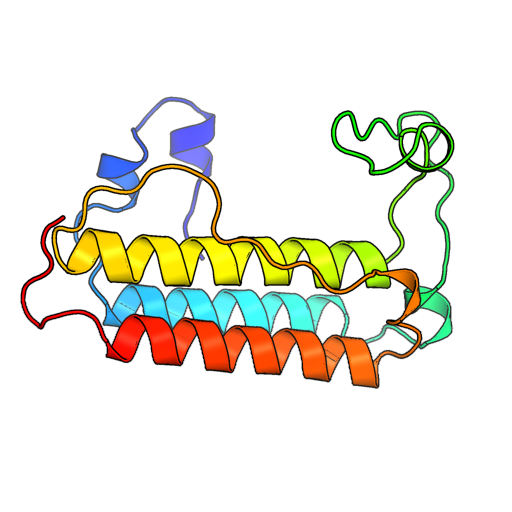1 HIS A CA 1
ATOM 639 C C . HIS A 1 81 ? 3.689 4.609 -2.303 1.00 95.62 81 HIS A C 1
ATOM 641 O O . HIS A 1 81 ? 3.332 5.022 -1.191 1.00 95.62 81 HIS A O 1
ATOM 647 N N . VAL A 1 82 ? 3.023 3.637 -2.938 1.00 96.31 82 VAL A N 1
ATOM 648 C CA . VAL A 1 82 ? 1.813 3.023 -2.372 1.00 96.31 82 VAL A CA 1
ATOM 649 C C . VAL A 1 82 ? 2.139 2.240 -1.103 1.00 96.31 82 VAL A C 1
ATOM 651 O O . VAL A 1 82 ? 1.416 2.349 -0.113 1.00 96.31 82 VAL A O 1
ATOM 654 N N . THR A 1 83 ? 3.264 1.518 -1.086 1.00 97.69 83 THR A N 1
ATOM 655 C CA . THR A 1 83 ? 3.685 0.741 0.088 1.00 97.69 83 THR A CA 1
ATOM 656 C C . THR A 1 83 ? 4.139 1.639 1.238 1.00 97.69 83 THR A C 1
ATOM 658 O O . THR A 1 83 ? 3.738 1.404 2.375 1.00 97.69 83 THR A O 1
ATOM 661 N N . ALA A 1 84 ? 4.863 2.730 0.962 1.00 96.62 84 ALA A N 1
ATOM 662 C CA . ALA A 1 84 ? 5.227 3.713 1.985 1.00 96.62 84 ALA A CA 1
ATOM 663 C C . ALA A 1 84 ? 3.999 4.417 2.590 1.00 96.62 84 ALA A C 1
ATOM 665 O O . ALA A 1 84 ? 3.959 4.667 3.795 1.00 96.62 84 ALA A O 1
ATOM 666 N N . SER A 1 85 ? 2.985 4.720 1.771 1.00 95.50 85 SER A N 1
ATOM 667 C CA . SER A 1 85 ? 1.724 5.302 2.250 1.00 95.50 85 SER A CA 1
ATOM 668 C C . SER A 1 85 ? 0.946 4.323 3.128 1.00 95.50 85 SER A C 1
ATOM 670 O O . SER A 1 85 ? 0.493 4.701 4.206 1.00 95.50 85 SER A O 1
ATOM 672 N N . LEU A 1 86 ? 0.834 3.062 2.699 1.00 96.19 86 LEU A N 1
ATOM 673 C CA . LEU A 1 86 ? 0.163 2.011 3.461 1.00 96.19 86 LEU A CA 1
ATOM 674 C C . LEU A 1 86 ? 0.835 1.775 4.817 1.00 96.19 86 LEU A C 1
ATOM 676 O O . LEU A 1 86 ? 0.162 1.732 5.846 1.00 96.19 86 LEU A O 1
ATOM 680 N N . GLU A 1 87 ? 2.159 1.649 4.825 1.00 97.44 87 GLU A N 1
ATOM 681 C CA . GLU A 1 87 ? 2.925 1.431 6.050 1.00 97.44 87 GLU A CA 1
ATOM 682 C C . GLU A 1 87 ? 2.806 2.615 6.999 1.00 97.44 87 GLU A C 1
ATOM 684 O O . GLU A 1 87 ? 2.522 2.415 8.178 1.00 97.44 87 GLU A O 1
ATOM 689 N N . GLU A 1 88 ? 2.949 3.845 6.498 1.00 96.44 88 GLU A N 1
ATOM 690 C CA . GLU A 1 88 ? 2.726 5.047 7.302 1.00 96.44 88 GLU A CA 1
ATOM 691 C C . GLU A 1 88 ? 1.336 5.010 7.952 1.00 96.44 88 GLU A C 1
ATOM 693 O O . GLU A 1 88 ? 1.233 5.162 9.169 1.00 96.44 88 GLU A O 1
ATOM 698 N N . SER A 1 89 ? 0.277 4.733 7.185 1.00 94.81 89 SER A N 1
ATOM 699 C CA . SER A 1 89 ? -1.081 4.611 7.723 1.00 94.81 89 SER A CA 1
ATOM 700 C C . SER A 1 89 ? -1.205 3.516 8.783 1.00 94.81 89 SER A C 1
ATOM 702 O O . SER A 1 89 ? -1.837 3.748 9.812 1.00 94.81 89 SER A O 1
ATOM 704 N N . ALA A 1 90 ? -0.578 2.355 8.585 1.00 95.75 90 ALA A N 1
ATOM 705 C CA . ALA A 1 90 ? -0.604 1.261 9.552 1.00 95.75 90 ALA A CA 1
ATOM 706 C C . ALA A 1 90 ? 0.073 1.657 10.874 1.00 95.75 90 ALA A C 1
ATOM 708 O O . ALA A 1 90 ? -0.494 1.462 11.952 1.00 95.75 90 ALA A O 1
ATOM 709 N N . PHE A 1 91 ? 1.260 2.270 10.800 1.00 95.12 91 PHE A N 1
ATOM 710 C CA . PHE A 1 91 ? 1.976 2.774 11.973 1.00 95.12 91 PHE A CA 1
ATOM 711 C C . PHE A 1 91 ? 1.168 3.855 12.690 1.00 95.12 91 PHE A C 1
ATOM 713 O O . PHE A 1 91 ? 1.009 3.801 13.913 1.00 95.12 91 PHE A O 1
ATOM 720 N N . LEU A 1 92 ? 0.651 4.847 11.958 1.00 94.75 92 LEU A N 1
ATOM 721 C CA . LEU A 1 92 ? -0.188 5.905 12.524 1.00 94.75 92 LEU A CA 1
ATOM 722 C C . LEU A 1 92 ? -1.414 5.307 13.222 1.00 94.75 92 LEU A C 1
ATOM 724 O O . LEU A 1 92 ? -1.657 5.632 14.383 1.00 94.75 92 LEU A O 1
ATOM 728 N N . GLY A 1 93 ? -2.100 4.371 12.564 1.00 93.50 93 GLY A N 1
ATOM 729 C CA . GLY A 1 93 ? -3.255 3.660 13.105 1.00 93.50 93 GLY A CA 1
ATOM 730 C C . GLY A 1 93 ? -2.955 2.931 14.414 1.00 93.50 93 GLY A C 1
ATOM 731 O O . GLY A 1 93 ? -3.714 3.071 15.364 1.00 93.50 93 GLY A O 1
ATOM 732 N N . ALA A 1 94 ? -1.823 2.229 14.523 1.00 94.94 94 ALA A N 1
ATOM 733 C CA . ALA A 1 94 ? -1.449 1.541 15.764 1.00 94.94 94 ALA A CA 1
ATOM 734 C C . ALA A 1 94 ? -1.175 2.473 16.945 1.00 94.94 94 ALA A C 1
ATOM 736 O O . ALA A 1 94 ? -1.440 2.118 18.094 1.00 94.94 94 ALA A O 1
ATOM 737 N N . GLU A 1 95 ? -0.636 3.662 16.697 1.00 94.62 95 GLU A N 1
ATOM 738 C CA . GLU A 1 95 ? -0.454 4.639 17.767 1.00 94.62 95 GLU A CA 1
ATOM 739 C C . GLU A 1 95 ? -1.773 5.283 18.182 1.00 94.62 95 GLU A C 1
ATOM 741 O O . GLU A 1 95 ? -2.049 5.364 19.382 1.00 94.62 95 GLU A O 1
ATOM 746 N N . LEU A 1 96 ? -2.617 5.644 17.212 1.00 93.75 96 LEU A N 1
ATOM 747 C CA . LEU A 1 96 ? -3.956 6.168 17.481 1.00 93.75 96 LEU A CA 1
ATOM 748 C C . LEU A 1 96 ? -4.803 5.149 18.252 1.00 93.75 96 LEU A C 1
ATOM 750 O O . LEU A 1 96 ? -5.335 5.487 19.301 1.00 93.75 96 LEU A O 1
ATOM 754 N N . ALA A 1 97 ? -4.805 3.878 17.841 1.00 94.56 97 ALA A N 1
ATOM 755 C CA . ALA A 1 97 ? -5.503 2.794 18.535 1.00 94.56 97 ALA A CA 1
ATOM 756 C C . ALA A 1 97 ? -5.052 2.613 19.997 1.00 94.56 97 ALA A C 1
ATOM 758 O O . ALA A 1 97 ? -5.788 2.058 20.810 1.00 94.56 97 ALA A O 1
ATOM 759 N N . ARG A 1 98 ? -3.857 3.094 20.359 1.00 94.25 98 ARG A N 1
ATOM 760 C CA . ARG A 1 98 ? -3.316 3.092 21.729 1.00 94.25 98 ARG A CA 1
ATOM 761 C C . ARG A 1 98 ? -3.538 4.412 22.480 1.00 94.25 98 ARG A C 1
ATOM 763 O O . ARG A 1 98 ? -3.040 4.555 23.595 1.00 94.25 98 ARG A O 1
ATOM 770 N N . GLY A 1 99 ? -4.261 5.360 21.889 1.00 94.19 99 GLY A N 1
ATOM 771 C CA . GLY A 1 99 ? -4.593 6.658 22.477 1.00 94.19 99 GLY A CA 1
ATOM 772 C C . GLY A 1 99 ? -3.442 7.661 22.444 1.00 94.19 99 GLY A C 1
ATOM 773 O O . GLY A 1 99 ? -3.406 8.575 23.266 1.00 94.19 99 GLY A O 1
ATOM 774 N N . ILE A 1 100 ? -2.470 7.475 21.547 1.00 93.88 100 ILE A N 1
ATOM 775 C CA . ILE A 1 100 ? -1.326 8.378 21.410 1.00 93.88 100 ILE A CA 1
ATOM 776 C C . ILE A 1 100 ? -1.704 9.518 20.465 1.00 93.88 100 ILE A C 1
ATOM 778 O O . ILE A 1 100 ? -2.034 9.292 19.302 1.00 93.88 100 ILE A O 1
ATOM 782 N N . GLU A 1 101 ? -1.606 10.752 20.958 1.00 90.31 101 GLU A N 1
ATOM 783 C CA . GLU A 1 101 ? -1.672 11.946 20.117 1.00 90.31 101 GLU A CA 1
ATOM 784 C C . GLU A 1 101 ? -0.415 12.030 19.239 1.00 90.31 101 GLU A C 1
ATOM 786 O O . GLU A 1 101 ? 0.713 11.889 19.717 1.00 90.31 101 GLU A O 1
ATOM 791 N N . ARG A 1 102 ? -0.619 12.224 17.936 1.00 83.12 102 ARG A N 1
ATOM 792 C CA . ARG A 1 102 ? 0.426 12.163 16.912 1.00 83.12 102 ARG A CA 1
ATOM 793 C C . ARG A 1 102 ? 0.660 13.534 16.298 1.00 83.12 102 ARG A C 1
ATOM 795 O O . ARG A 1 102 ? -0.277 14.176 15.833 1.00 83.12 102 ARG A O 1
ATOM 802 N N . GLU A 1 103 ? 1.930 13.906 16.182 1.00 82.81 103 GLU A N 1
ATOM 803 C CA . GLU A 1 103 ? 2.377 15.031 15.364 1.00 82.81 103 GLU A CA 1
ATOM 804 C C . GLU A 1 103 ? 3.354 14.544 14.285 1.00 82.81 103 GLU A C 1
ATOM 806 O O . GLU A 1 103 ? 4.225 13.711 14.540 1.00 82.81 103 GLU A O 1
ATOM 811 N N . GLY A 1 104 ? 3.240 15.098 13.076 1.00 85.69 104 GLY A N 1
ATOM 812 C CA . GLY A 1 104 ? 4.172 14.836 11.979 1.00 85.69 104 GLY A CA 1
ATOM 813 C C . GLY A 1 104 ? 3.917 13.544 11.197 1.00 85.69 104 GLY A C 1
ATOM 814 O O . GLY A 1 104 ? 2.845 12.946 11.252 1.00 85.69 104 GLY A O 1
ATOM 815 N N . ARG A 1 105 ? 4.918 13.162 10.396 1.00 87.50 105 ARG A N 1
ATOM 816 C CA . ARG A 1 105 ? 4.869 12.024 9.468 1.00 87.50 105 ARG A CA 1
ATOM 817 C C . ARG A 1 105 ? 5.634 10.830 10.016 1.00 87.50 105 ARG A C 1
ATOM 819 O O . ARG A 1 105 ? 6.671 10.999 10.652 1.00 87.50 105 ARG A O 1
ATOM 826 N N . SER A 1 106 ? 5.164 9.635 9.672 1.00 88.12 106 SER A N 1
ATOM 827 C CA . SER A 1 106 ? 5.838 8.365 9.968 1.00 88.12 106 SER A CA 1
ATOM 828 C C . SER A 1 106 ? 6.216 7.632 8.676 1.00 88.12 106 SER A C 1
ATOM 830 O O . SER A 1 106 ? 6.196 6.403 8.623 1.00 88.12 106 SER A O 1
ATOM 832 N N . ARG A 1 107 ? 6.532 8.382 7.613 1.00 89.88 107 ARG A N 1
ATOM 833 C CA . ARG A 1 107 ? 6.915 7.816 6.319 1.00 89.88 107 ARG A CA 1
ATOM 834 C C . ARG A 1 107 ? 8.417 7.615 6.204 1.00 89.88 107 ARG A C 1
ATOM 836 O O . ARG A 1 107 ? 9.197 8.549 6.380 1.00 89.88 107 ARG A O 1
ATOM 843 N N . TYR A 1 108 ? 8.785 6.420 5.768 1.00 90.81 108 TYR A N 1
ATOM 844 C CA . TYR A 1 108 ? 10.035 6.163 5.075 1.00 90.81 108 TYR A CA 1
ATOM 845 C C . TYR A 1 108 ? 9.702 5.561 3.711 1.00 90.81 108 TYR A C 1
ATOM 847 O O . TYR A 1 108 ? 8.917 4.622 3.628 1.00 90.81 108 TYR A O 1
ATOM 855 N N . GLU A 1 109 ? 10.276 6.118 2.649 1.00 91.62 109 GLU A N 1
ATOM 856 C CA . GLU A 1 109 ? 10.045 5.664 1.280 1.00 91.62 109 GLU A CA 1
ATOM 857 C C . GLU A 1 109 ? 11.381 5.255 0.663 1.00 91.62 109 GLU A C 1
ATOM 859 O O . GLU A 1 109 ? 12.32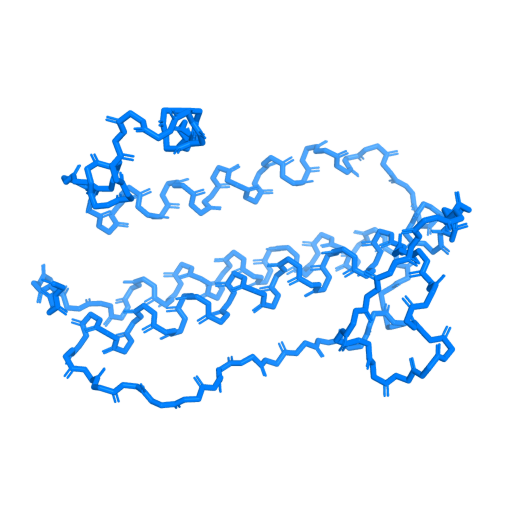3 6.048 0.590 1.00 91.62 109 GLU A O 1
ATOM 864 N N . THR A 1 110 ? 11.484 3.987 0.264 1.00 91.94 110 THR A N 1
ATOM 865 C CA . THR A 1 110 ? 12.657 3.485 -0.451 1.00 91.94 110 THR A CA 1
ATOM 866 C C . THR A 1 110 ? 12.777 4.223 -1.777 1.00 91.94 110 THR A C 1
ATOM 868 O O . THR A 1 110 ? 11.805 4.324 -2.519 1.00 91.94 110 THR A O 1
ATOM 871 N N . HIS A 1 111 ? 13.978 4.698 -2.109 1.00 93.19 111 HIS A N 1
ATOM 872 C CA . HIS A 1 111 ? 14.182 5.422 -3.358 1.00 93.19 111 HIS A CA 1
ATOM 873 C C . HIS A 1 111 ? 13.826 4.536 -4.562 1.00 93.19 111 HIS A C 1
ATOM 875 O O . HIS A 1 111 ? 14.411 3.464 -4.757 1.00 93.19 111 HIS A O 1
ATOM 881 N N . TRP A 1 112 ? 12.889 4.996 -5.386 1.00 94.44 112 TRP A N 1
ATOM 882 C CA . TRP A 1 112 ? 12.301 4.262 -6.510 1.00 94.44 112 TRP A CA 1
ATOM 883 C C . TRP A 1 112 ? 13.333 3.709 -7.502 1.00 94.44 112 TRP A C 1
ATOM 885 O O . TRP A 1 112 ? 13.153 2.631 -8.066 1.00 94.44 112 TRP A O 1
ATOM 895 N N . THR A 1 113 ? 14.461 4.407 -7.691 1.00 94.38 113 THR A N 1
ATOM 896 C CA . THR A 1 113 ? 15.538 3.967 -8.595 1.00 94.38 113 THR A CA 1
ATOM 897 C C . THR A 1 113 ? 16.157 2.633 -8.186 1.00 94.38 113 THR A C 1
ATOM 899 O O . THR A 1 113 ? 16.827 2.020 -9.012 1.00 94.38 113 THR A O 1
ATOM 902 N N . THR A 1 114 ? 15.943 2.168 -6.955 1.00 96.56 114 THR A N 1
ATOM 903 C CA . THR A 1 114 ? 16.434 0.871 -6.471 1.00 96.56 114 THR A CA 1
ATOM 904 C C . THR A 1 114 ? 15.569 -0.313 -6.919 1.00 96.56 114 THR A C 1
ATOM 906 O O . THR A 1 114 ? 16.059 -1.444 -6.929 1.00 96.56 114 THR A O 1
ATOM 909 N N . ILE A 1 115 ? 14.324 -0.062 -7.344 1.00 97.94 115 ILE A N 1
ATOM 910 C CA . ILE A 1 115 ? 13.391 -1.076 -7.845 1.00 97.94 115 ILE A CA 1
ATOM 911 C C . ILE A 1 115 ? 13.526 -1.165 -9.367 1.00 97.94 115 ILE A C 1
ATOM 913 O O . ILE A 1 115 ? 13.261 -0.209 -10.096 1.00 97.94 115 ILE A O 1
ATOM 917 N N . LYS A 1 116 ? 14.003 -2.314 -9.842 1.00 98.31 116 LYS A N 1
ATOM 918 C CA . LYS A 1 116 ? 14.354 -2.588 -11.242 1.00 98.31 116 LYS A CA 1
ATOM 919 C C . LYS A 1 116 ? 13.744 -3.874 -11.784 1.00 98.31 116 LYS A C 1
ATOM 921 O O . LYS A 1 116 ? 13.679 -4.016 -12.999 1.00 98.31 116 LYS A O 1
ATOM 926 N N . THR A 1 117 ? 13.325 -4.795 -10.919 1.00 98.75 117 THR A N 1
ATOM 927 C CA . THR A 1 117 ? 12.786 -6.094 -11.333 1.00 98.75 117 THR A CA 1
ATOM 928 C C . THR A 1 117 ? 11.407 -6.354 -10.750 1.00 98.75 117 THR A C 1
ATOM 930 O O . THR A 1 117 ? 11.032 -5.815 -9.705 1.00 98.75 117 THR A O 1
ATOM 933 N N . MET A 1 118 ? 10.646 -7.221 -11.414 1.00 98.62 118 MET A N 1
ATOM 934 C CA . MET A 1 118 ? 9.344 -7.666 -10.925 1.00 98.62 118 MET A CA 1
ATOM 935 C C . MET A 1 118 ? 9.451 -8.472 -9.634 1.00 98.62 118 MET A C 1
ATOM 937 O O . MET A 1 118 ? 8.530 -8.452 -8.822 1.00 98.62 118 MET A O 1
ATOM 941 N N . ASP A 1 119 ? 10.578 -9.143 -9.408 1.00 98.69 119 ASP A N 1
ATOM 942 C CA . ASP A 1 119 ? 10.825 -9.833 -8.142 1.00 98.69 119 ASP A CA 1
ATOM 943 C C . ASP A 1 119 ? 10.933 -8.837 -6.983 1.00 98.69 119 ASP A C 1
ATOM 945 O O . ASP A 1 119 ? 10.295 -9.045 -5.954 1.00 98.69 119 ASP A O 1
ATOM 949 N N . GLN A 1 120 ? 11.624 -7.706 -7.175 1.00 98.62 120 GLN A N 1
ATOM 950 C CA . GLN A 1 120 ? 11.670 -6.634 -6.173 1.00 98.62 120 GLN A CA 1
ATOM 951 C C . GLN A 1 120 ? 10.293 -5.996 -5.948 1.00 98.62 120 GLN A C 1
ATOM 953 O O . GLN A 1 120 ? 9.954 -5.658 -4.817 1.00 98.62 120 GLN A O 1
ATOM 958 N N . VAL A 1 121 ? 9.478 -5.846 -7.000 1.00 98.69 121 VAL A N 1
ATOM 959 C CA . VAL A 1 121 ? 8.094 -5.356 -6.872 1.00 98.69 121 VAL A CA 1
ATOM 960 C C . VAL A 1 121 ? 7.260 -6.291 -5.994 1.00 98.69 121 VAL A C 1
ATOM 962 O O . VAL A 1 121 ? 6.606 -5.833 -5.057 1.00 98.69 121 VAL A O 1
ATOM 965 N N . ARG A 1 122 ? 7.303 -7.602 -6.265 1.00 98.69 122 ARG A N 1
ATOM 966 C CA . ARG A 1 122 ? 6.567 -8.610 -5.485 1.00 98.69 122 ARG A CA 1
ATOM 967 C C . ARG A 1 122 ? 7.050 -8.663 -4.040 1.00 98.69 122 ARG A C 1
ATOM 969 O O . ARG A 1 122 ? 6.229 -8.661 -3.130 1.00 98.69 122 ARG A O 1
ATOM 976 N N . GLU A 1 123 ? 8.366 -8.660 -3.832 1.00 98.44 123 GLU A N 1
ATOM 977 C CA . GLU A 1 123 ? 8.966 -8.629 -2.497 1.00 98.44 123 GLU A CA 1
ATOM 978 C C . GLU A 1 123 ? 8.518 -7.390 -1.719 1.00 98.44 123 GLU A C 1
ATOM 980 O O . GLU A 1 123 ? 8.097 -7.509 -0.572 1.00 98.44 123 GLU A O 1
ATOM 985 N N . ARG A 1 124 ? 8.519 -6.212 -2.355 1.00 98.25 124 ARG A N 1
ATOM 986 C CA . ARG A 1 124 ? 8.122 -4.966 -1.699 1.00 98.25 124 ARG A CA 1
ATOM 987 C C . ARG A 1 124 ? 6.650 -4.961 -1.285 1.00 98.25 124 ARG A C 1
ATOM 989 O O . ARG A 1 124 ? 6.343 -4.492 -0.188 1.00 98.25 124 ARG A O 1
ATOM 996 N N . LEU A 1 125 ? 5.762 -5.481 -2.136 1.00 98.62 125 LEU A N 1
ATOM 997 C CA . LEU A 1 125 ? 4.333 -5.628 -1.839 1.00 98.62 125 LEU A CA 1
ATOM 998 C C . LEU A 1 125 ? 4.093 -6.602 -0.676 1.00 98.62 125 LEU A C 1
ATOM 1000 O O . LEU A 1 125 ? 3.351 -6.280 0.250 1.00 98.62 125 LEU A O 1
ATOM 1004 N N . GLU A 1 126 ? 4.758 -7.758 -0.682 1.00 98.75 126 GLU A N 1
ATOM 1005 C CA . GLU A 1 126 ? 4.615 -8.754 0.386 1.00 98.75 126 GLU A CA 1
ATOM 1006 C C . GLU A 1 126 ? 5.259 -8.311 1.707 1.00 98.75 126 GLU A C 1
ATOM 1008 O O . GLU A 1 126 ? 4.720 -8.570 2.787 1.00 98.75 126 GLU A O 1
ATOM 1013 N N . GLU A 1 127 ? 6.374 -7.578 1.659 1.00 98.25 127 GLU A N 1
ATOM 1014 C CA . GLU A 1 127 ? 6.944 -6.950 2.850 1.00 98.25 127 GLU A CA 1
ATOM 1015 C C . GLU A 1 127 ? 5.977 -5.924 3.449 1.00 98.25 127 GLU A C 1
ATOM 1017 O O . GLU A 1 127 ? 5.750 -5.939 4.662 1.00 98.25 127 GLU A O 1
ATOM 1022 N N . SER A 1 128 ? 5.356 -5.094 2.604 1.00 98.38 128 SER A N 1
ATOM 1023 C CA . SER A 1 128 ? 4.348 -4.125 3.038 1.00 98.38 128 SER A CA 1
ATOM 1024 C C . SER A 1 128 ? 3.145 -4.815 3.677 1.00 98.38 128 SER A C 1
ATOM 1026 O O . SER A 1 128 ? 2.738 -4.446 4.779 1.00 98.38 128 SER A O 1
ATOM 1028 N N . ARG A 1 129 ? 2.637 -5.896 3.059 1.00 98.69 129 ARG A N 1
ATOM 1029 C CA . ARG A 1 129 ? 1.577 -6.740 3.637 1.00 98.69 129 ARG A CA 1
ATOM 1030 C C . ARG A 1 129 ? 1.967 -7.229 5.030 1.00 98.69 129 ARG A C 1
ATOM 1032 O O . ARG A 1 129 ? 1.219 -7.031 5.987 1.00 98.69 129 ARG A O 1
ATOM 1039 N N . ARG A 1 130 ? 3.150 -7.838 5.163 1.00 98.62 130 ARG A N 1
ATOM 1040 C CA . ARG A 1 130 ? 3.664 -8.359 6.439 1.00 98.62 130 ARG A CA 1
ATOM 1041 C C . ARG A 1 130 ? 3.736 -7.265 7.503 1.00 98.62 130 ARG A C 1
ATOM 1043 O O . ARG A 1 130 ? 3.336 -7.505 8.640 1.00 98.62 130 ARG A O 1
ATOM 1050 N N . MET A 1 131 ? 4.273 -6.095 7.160 1.00 98.06 131 MET A N 1
ATOM 1051 C CA . MET A 1 131 ? 4.425 -4.975 8.092 1.00 98.06 131 MET A CA 1
ATOM 1052 C C . MET A 1 131 ? 3.073 -4.432 8.551 1.00 98.06 131 MET A C 1
ATOM 1054 O O . MET A 1 131 ? 2.872 -4.261 9.752 1.00 98.06 131 MET A O 1
ATOM 1058 N N . THR A 1 132 ? 2.138 -4.222 7.626 1.00 98.06 132 THR A N 1
ATOM 1059 C CA . THR A 1 132 ? 0.797 -3.711 7.934 1.00 98.06 132 THR A CA 1
ATOM 1060 C C . THR A 1 132 ? 0.010 -4.674 8.814 1.00 98.06 132 THR A C 1
ATOM 1062 O O . THR A 1 132 ? -0.534 -4.255 9.833 1.00 98.06 132 THR A O 1
ATOM 1065 N N . LEU A 1 133 ? 0.013 -5.973 8.496 1.00 98.38 133 LEU A N 1
ATOM 1066 C CA . LEU A 1 133 ? -0.649 -6.983 9.328 1.00 98.38 133 LEU A CA 1
ATOM 1067 C C . LEU A 1 133 ? -0.034 -7.059 10.732 1.00 98.38 133 LEU A C 1
ATOM 1069 O O . LEU A 1 133 ? -0.763 -7.054 11.721 1.00 98.38 133 LEU A O 1
ATOM 1073 N N . ALA A 1 134 ? 1.299 -7.035 10.836 1.00 98.12 134 ALA A N 1
ATOM 1074 C CA . ALA A 1 134 ? 1.976 -7.008 12.133 1.00 98.12 134 ALA A CA 1
ATOM 1075 C C . ALA A 1 134 ? 1.624 -5.754 12.950 1.00 98.12 134 ALA A C 1
ATOM 1077 O O . ALA A 1 134 ? 1.594 -5.798 14.178 1.00 98.12 134 ALA A O 1
ATOM 1078 N N . MET A 1 135 ? 1.347 -4.634 12.282 1.00 97.12 135 MET A N 1
ATOM 1079 C CA . MET A 1 135 ? 0.949 -3.398 12.944 1.00 97.12 135 MET A CA 1
ATOM 1080 C C . MET A 1 135 ? -0.510 -3.425 13.418 1.00 97.12 135 MET A C 1
ATOM 1082 O O . MET A 1 135 ? -0.836 -2.787 14.413 1.00 97.12 135 MET A O 1
ATOM 1086 N N . LEU A 1 136 ? -1.382 -4.205 12.778 1.00 97.00 136 LEU A N 1
ATOM 1087 C CA . LEU A 1 136 ? -2.724 -4.486 13.300 1.00 97.00 136 LEU A CA 1
ATOM 1088 C C . LEU A 1 136 ? -2.672 -5.403 14.532 1.00 97.00 136 LEU A C 1
ATOM 1090 O O . LEU A 1 136 ? -3.459 -5.237 15.460 1.00 97.00 136 LEU A O 1
ATOM 1094 N N . ASP A 1 137 ? -1.707 -6.324 14.598 1.00 96.38 137 ASP A N 1
ATOM 1095 C CA . ASP A 1 137 ? -1.546 -7.238 15.739 1.00 96.38 137 ASP A CA 1
ATOM 1096 C C . ASP A 1 137 ? -1.143 -6.537 17.048 1.00 96.38 137 ASP A C 1
ATOM 1098 O O . ASP A 1 137 ? -1.311 -7.110 18.126 1.00 96.38 137 ASP A O 1
ATOM 1102 N N . VAL A 1 138 ? -0.626 -5.303 16.985 1.00 95.38 138 VAL A N 1
ATOM 1103 C CA . VAL A 1 138 ? -0.282 -4.520 18.185 1.00 95.38 138 VAL A CA 1
ATOM 1104 C C . VAL A 1 138 ? -1.437 -3.665 18.714 1.00 95.38 138 VAL A C 1
ATOM 1106 O O . VAL A 1 138 ? -1.274 -3.007 19.747 1.00 95.38 138 VAL A O 1
ATOM 1109 N N . TRP A 1 139 ? -2.587 -3.640 18.031 1.00 96.31 139 TRP A N 1
ATOM 1110 C CA . TRP A 1 139 ? -3.757 -2.902 18.506 1.00 96.31 139 TRP A CA 1
ATOM 1111 C C . TRP A 1 139 ? -4.292 -3.545 19.794 1.00 96.31 139 TRP A C 1
ATOM 1113 O O . TRP A 1 139 ? -4.312 -4.775 19.914 1.00 96.31 139 TRP A O 1
ATOM 1123 N N . PRO A 1 140 ? -4.731 -2.750 20.786 1.00 94.38 140 PRO A N 1
ATOM 1124 C CA . PRO A 1 140 ? -5.424 -3.307 21.939 1.00 94.38 140 PRO A CA 1
ATOM 1125 C C . PRO A 1 140 ? -6.759 -3.924 21.499 1.00 94.38 140 PRO A C 1
ATOM 1127 O O . PRO A 1 140 ? -7.350 -3.509 20.505 1.00 94.38 140 PRO A O 1
ATOM 1130 N N . ALA A 1 141 ? -7.260 -4.892 22.272 1.00 92.00 141 ALA A N 1
ATOM 1131 C CA . ALA A 1 141 ? -8.565 -5.509 22.008 1.00 92.00 141 ALA A CA 1
ATOM 1132 C C . ALA A 1 141 ? -9.712 -4.479 21.986 1.00 92.00 141 ALA A C 1
ATOM 1134 O O . ALA A 1 141 ? -10.703 -4.680 21.292 1.00 92.00 141 ALA A O 1
ATOM 1135 N N . GLU A 1 142 ? -9.547 -3.377 22.723 1.00 92.19 142 GLU A N 1
ATOM 1136 C CA . GLU A 1 142 ? -10.418 -2.203 22.708 1.00 92.19 142 GLU A CA 1
ATOM 1137 C C . GLU A 1 142 ? -9.589 -0.975 22.277 1.00 92.19 142 GLU A C 1
ATOM 1139 O O . GLU A 1 142 ? -8.888 -0.391 23.109 1.00 92.19 142 GLU A O 1
ATOM 1144 N N . PRO A 1 143 ? -9.595 -0.618 20.978 1.00 92.19 143 PRO A N 1
ATOM 1145 C CA . PRO A 1 143 ? -8.910 0.562 20.455 1.00 92.19 143 PRO A CA 1
ATOM 1146 C C . PRO A 1 143 ? -9.441 1.882 21.017 1.00 92.19 143 PRO A C 1
ATOM 1148 O O . PRO A 1 143 ? -10.640 2.065 21.212 1.00 92.19 143 PRO A O 1
ATOM 1151 N N . HIS A 1 144 ? -8.532 2.835 21.218 1.00 87.12 144 HIS A N 1
ATOM 1152 C CA . HIS A 1 144 ? -8.852 4.236 21.480 1.00 87.12 144 HIS A CA 1
ATOM 1153 C C . HIS A 1 144 ? -9.124 4.954 20.148 1.00 87.12 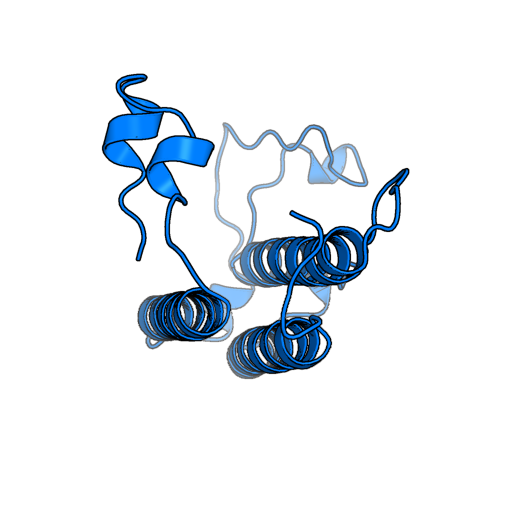144 HIS A C 1
ATOM 1155 O O . HIS A 1 144 ? -8.266 5.671 19.642 1.00 87.12 144 HIS A O 1
ATOM 1161 N N . THR A 1 145 ? -10.285 4.700 19.549 1.00 68.38 145 THR A N 1
ATOM 1162 C CA . THR A 1 145 ? -10.724 5.294 18.271 1.00 68.38 145 THR A CA 1
ATOM 1163 C C . THR A 1 145 ? -11.911 6.216 18.466 1.00 68.38 145 THR A C 1
ATOM 1165 O O . THR A 1 145 ? -12.821 5.814 19.228 1.00 68.38 145 THR A O 1
#